Protein AF-A0A2S9FIB3-F1 (afdb_monomer_lite)

pLDDT: mean 86.77, std 13.86, range [41.16, 97.31]

Structure (mmCIF, N/CA/C/O backbone):
data_AF-A0A2S9FIB3-F1
#
_entry.id   AF-A0A2S9FIB3-F1
#
loop_
_atom_site.group_PDB
_atom_site.id
_atom_site.type_symbol
_atom_site.label_atom_id
_atom_site.label_alt_id
_atom_site.label_comp_id
_atom_site.label_asym_id
_atom_site.label_entity_id
_atom_site.label_seq_id
_atom_site.pdbx_PDB_ins_code
_atom_site.Cartn_x
_atom_site.Cartn_y
_atom_site.Cartn_z
_atom_site.occupancy
_atom_site.B_iso_or_equiv
_atom_site.auth_seq_id
_atom_site.auth_comp_id
_atom_site.auth_asym_id
_atom_site.auth_atom_id
_atom_site.pdbx_PDB_model_num
ATOM 1 N N . MET A 1 1 ? -32.460 7.952 49.394 1.00 59.28 1 MET A N 1
ATOM 2 C CA . MET A 1 1 ? -31.504 8.745 48.585 1.00 59.28 1 MET A CA 1
ATOM 3 C C . MET A 1 1 ? -31.643 10.209 48.947 1.00 59.28 1 MET A C 1
ATOM 5 O O . MET A 1 1 ? -32.762 10.705 48.990 1.00 59.28 1 MET A O 1
ATOM 9 N N . SER A 1 2 ? -30.542 10.892 49.259 1.00 87.44 2 SER A N 1
ATOM 10 C CA . SER A 1 2 ? -30.588 12.329 49.559 1.00 87.44 2 SER A CA 1
ATOM 11 C C . SER A 1 2 ? -30.754 13.143 48.270 1.00 87.44 2 SER A C 1
ATOM 13 O O . SER A 1 2 ? -30.283 12.728 47.212 1.00 87.44 2 SER A O 1
ATOM 15 N N . ARG A 1 3 ? -31.367 14.335 48.348 1.00 82.69 3 ARG A N 1
ATOM 16 C CA . ARG A 1 3 ? -31.489 15.266 47.201 1.00 82.69 3 ARG A CA 1
ATOM 17 C C . ARG A 1 3 ? -30.146 15.552 46.511 1.00 82.69 3 ARG A C 1
ATOM 19 O O . ARG A 1 3 ? -30.102 15.795 45.310 1.00 82.69 3 ARG A O 1
ATOM 26 N N . LYS A 1 4 ? -29.044 15.496 47.267 1.00 82.12 4 LYS A N 1
ATOM 27 C CA . LYS A 1 4 ? -27.681 15.647 46.741 1.00 82.12 4 LYS A CA 1
ATOM 28 C C . LYS A 1 4 ? -27.275 14.449 45.876 1.00 82.12 4 LYS A C 1
ATOM 30 O O . LYS A 1 4 ? -26.719 14.648 44.807 1.00 82.12 4 LYS A O 1
ATOM 35 N N . GLN A 1 5 ? -27.597 13.222 46.292 1.00 83.38 5 GLN A N 1
ATOM 36 C CA . GLN A 1 5 ? -27.313 12.011 45.510 1.00 83.38 5 GLN A CA 1
ATOM 37 C C . GLN A 1 5 ? -28.103 11.975 44.197 1.00 83.38 5 GLN A C 1
ATOM 39 O O . GLN A 1 5 ? -27.545 11.619 43.166 1.00 83.38 5 GLN A O 1
ATOM 44 N N . THR A 1 6 ? -29.373 12.394 44.203 1.00 86.69 6 THR A N 1
ATOM 45 C CA . THR A 1 6 ? -30.179 12.477 42.971 1.00 86.69 6 THR A CA 1
ATOM 46 C C . THR A 1 6 ? -29.651 13.529 41.997 1.00 86.69 6 THR A C 1
ATOM 48 O O . THR A 1 6 ? -29.636 13.283 40.797 1.00 86.69 6 THR A O 1
ATOM 51 N N . LEU A 1 7 ? -29.170 14.673 42.502 1.00 91.94 7 LEU A N 1
ATOM 52 C CA . LEU A 1 7 ? -28.534 15.709 41.679 1.00 91.94 7 LEU A CA 1
ATOM 53 C C . LEU A 1 7 ? -27.237 15.208 41.031 1.00 91.94 7 LEU A C 1
ATOM 55 O O . LEU A 1 7 ? -27.045 15.388 39.834 1.00 91.94 7 LEU A O 1
ATOM 59 N N . TRP A 1 8 ? -26.381 14.527 41.796 1.00 92.56 8 TRP A N 1
ATOM 60 C CA . TRP A 1 8 ? -25.141 13.955 41.267 1.00 92.56 8 TRP A CA 1
ATOM 61 C C . TRP A 1 8 ? -25.385 12.881 40.205 1.00 92.56 8 TRP A C 1
ATOM 63 O O . TRP A 1 8 ? -24.711 12.879 39.177 1.00 92.56 8 TRP A O 1
ATOM 73 N N . LEU A 1 9 ? -26.379 12.013 40.410 1.00 94.19 9 LEU A N 1
ATOM 74 C CA . LEU A 1 9 ? -26.758 11.001 39.420 1.00 94.19 9 LEU A CA 1
ATOM 75 C C . LEU A 1 9 ? -27.308 11.630 38.133 1.00 94.19 9 LEU A C 1
ATOM 77 O O . LEU A 1 9 ? -26.963 11.178 37.045 1.00 94.19 9 LEU A O 1
ATOM 81 N N . ALA A 1 10 ? -28.109 12.696 38.237 1.00 93.75 10 ALA A N 1
ATOM 82 C CA . ALA A 1 10 ? -28.630 13.409 37.071 1.00 93.75 10 ALA A CA 1
ATOM 83 C C . ALA A 1 10 ? -27.517 14.095 36.258 1.00 93.75 10 ALA A C 1
ATOM 85 O O . ALA A 1 10 ? -27.528 14.038 35.030 1.00 93.75 10 ALA A O 1
ATOM 86 N N . ILE A 1 11 ? -26.532 14.697 36.934 1.00 95.56 11 ILE A N 1
ATOM 87 C CA . ILE A 1 11 ? -25.367 15.312 36.281 1.00 95.56 11 ILE A CA 1
ATOM 88 C C . ILE A 1 11 ? -24.525 14.248 35.572 1.00 95.56 11 ILE A C 1
ATOM 90 O O . ILE A 1 11 ? -24.168 14.432 34.412 1.00 95.56 11 ILE A O 1
ATOM 94 N N . ALA A 1 12 ? -24.246 13.121 36.233 1.00 95.56 12 ALA A N 1
ATOM 95 C CA . ALA A 1 12 ? -23.482 12.027 35.638 1.00 95.56 12 ALA A CA 1
ATOM 96 C C . ALA A 1 12 ? -24.189 11.432 34.408 1.00 95.56 12 ALA A C 1
ATOM 98 O O . ALA A 1 12 ? -23.546 11.188 33.389 1.00 95.56 12 ALA A O 1
ATOM 99 N N . ALA A 1 13 ? -25.514 11.261 34.473 1.00 96.31 13 ALA A N 1
ATOM 100 C CA . ALA A 1 13 ? -26.312 10.787 33.346 1.00 96.31 13 ALA A CA 1
ATOM 101 C C . ALA A 1 13 ? -26.288 11.773 32.167 1.00 96.31 13 ALA A C 1
ATOM 103 O O . ALA A 1 13 ? -26.067 11.356 31.033 1.00 96.31 13 ALA A O 1
ATOM 104 N N . MET A 1 14 ? -26.444 13.079 32.422 1.00 96.62 14 MET A N 1
ATOM 105 C CA . MET A 1 14 ? -26.319 14.094 31.370 1.00 96.62 14 MET A CA 1
ATOM 106 C C . MET A 1 14 ? -24.925 14.097 30.743 1.00 96.62 14 MET A C 1
ATOM 108 O O . MET A 1 14 ? -24.811 14.142 29.522 1.00 96.62 14 MET A O 1
ATOM 112 N N . LEU A 1 15 ? -23.871 14.004 31.557 1.00 96.75 15 LEU A N 1
ATOM 113 C CA . LEU A 1 15 ? -22.501 13.966 31.055 1.00 96.75 15 LEU A CA 1
ATOM 114 C C . LEU A 1 15 ? -22.270 12.738 30.162 1.00 96.75 15 LEU A C 1
ATOM 116 O O . LEU A 1 15 ? -21.700 12.868 29.084 1.00 96.75 15 LEU A O 1
ATOM 120 N N . ALA A 1 16 ? -22.767 11.565 30.565 1.00 96.00 16 ALA A N 1
ATOM 121 C CA . ALA A 1 16 ? -22.664 10.339 29.775 1.00 96.00 16 ALA A CA 1
ATOM 122 C C . ALA A 1 16 ? -23.390 10.452 28.424 1.00 96.00 16 ALA A C 1
ATOM 124 O O . ALA A 1 16 ? -22.850 10.032 27.404 1.00 96.00 16 ALA A O 1
ATOM 125 N N . VAL A 1 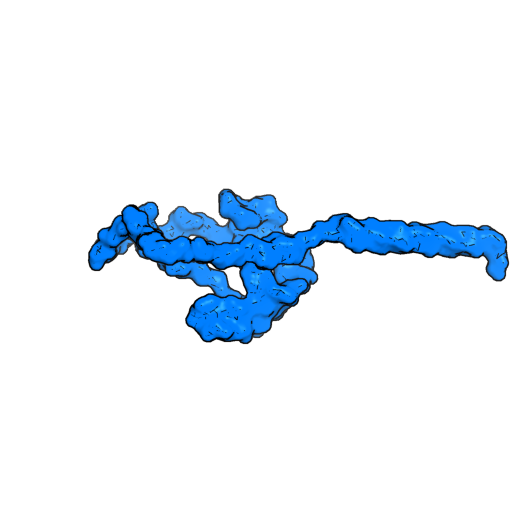17 ? -24.578 11.069 28.398 1.00 96.19 17 VAL A N 1
ATOM 126 C CA . VAL A 1 17 ? -25.325 11.321 27.154 1.00 96.19 17 VAL A CA 1
ATOM 127 C C . VAL A 1 17 ? -24.574 12.292 26.243 1.00 96.19 17 VAL A C 1
ATOM 129 O O . VAL A 1 17 ? -24.473 12.041 25.045 1.00 96.19 17 VAL A O 1
ATOM 132 N N . VAL A 1 18 ? -24.007 13.369 26.794 1.00 95.19 18 VAL 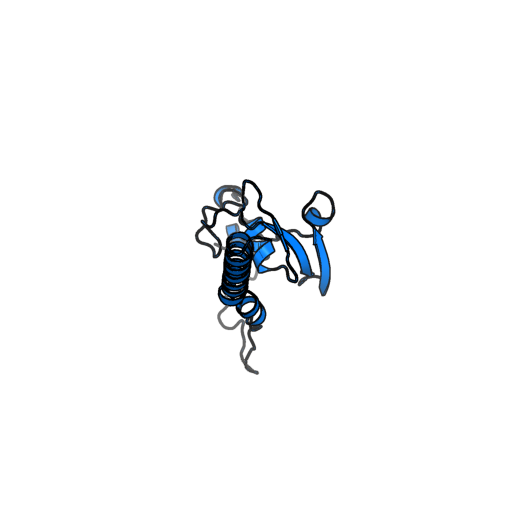A N 1
ATOM 133 C CA . VAL A 1 18 ? -23.218 14.339 26.018 1.00 95.19 18 VAL A CA 1
ATOM 134 C C . VAL A 1 18 ? -21.972 13.683 25.428 1.00 95.19 18 VAL A C 1
ATOM 136 O O . VAL A 1 18 ? -21.695 13.870 24.247 1.00 95.19 18 VAL A O 1
ATOM 139 N N . VAL A 1 19 ? -21.251 12.874 26.209 1.00 93.12 19 VAL A N 1
ATOM 140 C CA . VAL A 1 19 ? -20.072 12.140 25.725 1.00 93.12 19 VAL A CA 1
ATOM 141 C C . VAL A 1 19 ? -20.463 11.140 24.636 1.00 93.12 19 VAL A C 1
ATOM 143 O O . VAL A 1 19 ? -19.824 11.116 23.590 1.00 93.12 19 VAL A O 1
ATOM 146 N N . ALA A 1 20 ? -21.538 10.368 24.821 1.00 89.75 20 ALA A N 1
ATOM 147 C CA . ALA A 1 20 ? -22.025 9.434 23.804 1.00 89.75 20 ALA A CA 1
ATOM 148 C C . ALA A 1 20 ? -22.437 10.149 22.505 1.00 89.75 20 ALA A C 1
ATOM 150 O O . ALA A 1 20 ? -22.111 9.686 21.410 1.00 89.75 20 ALA A O 1
ATOM 151 N N . TYR A 1 21 ? -23.104 11.301 22.617 1.00 92.38 21 TYR A N 1
ATOM 152 C CA . TYR A 1 21 ? -23.454 12.129 21.466 1.00 92.38 21 TYR A CA 1
ATOM 153 C C . TYR A 1 21 ? -22.209 12.671 20.763 1.00 92.38 21 TYR A C 1
ATOM 155 O O . TYR A 1 21 ? -22.121 12.592 19.545 1.00 92.38 21 TYR A O 1
ATOM 163 N N . GLN A 1 22 ? -21.218 13.173 21.505 1.00 87.81 22 GLN A N 1
ATOM 164 C CA . GLN A 1 22 ? -19.983 13.649 20.886 1.00 87.81 22 GLN A CA 1
ATOM 165 C C . GLN A 1 22 ? -19.230 12.516 20.190 1.00 87.81 22 GLN A C 1
ATOM 167 O O . GLN A 1 22 ? -18.891 12.683 19.031 1.00 87.81 22 GLN A O 1
ATOM 172 N N . VAL A 1 23 ? -19.068 11.345 20.813 1.00 78.44 23 VAL A N 1
ATOM 173 C CA . VAL A 1 23 ? -18.399 10.185 20.191 1.00 78.44 23 VAL A CA 1
ATOM 174 C C . VAL A 1 23 ? -19.101 9.739 18.903 1.00 78.44 23 VAL A C 1
ATOM 176 O O . VAL A 1 23 ? -18.440 9.436 17.912 1.00 78.44 23 VAL A O 1
ATOM 179 N N . THR A 1 24 ? -20.436 9.722 18.885 1.00 76.62 24 THR A N 1
ATOM 180 C CA . THR A 1 24 ? -21.206 9.328 17.692 1.00 76.62 24 THR A CA 1
ATOM 181 C C . THR A 1 24 ? -21.236 10.408 16.610 1.00 76.62 24 THR A C 1
ATOM 183 O O . THR A 1 24 ? -21.204 10.073 15.431 1.00 76.62 24 THR A O 1
ATOM 186 N N . ALA A 1 25 ? -21.261 11.689 16.983 1.00 78.56 25 ALA A N 1
ATOM 187 C CA . ALA A 1 25 ? -21.328 12.803 16.038 1.00 78.56 25 ALA A CA 1
ATOM 188 C C . ALA A 1 25 ? -19.960 13.216 15.465 1.00 78.56 25 ALA A C 1
ATOM 190 O O . ALA A 1 25 ? -19.915 13.748 14.358 1.00 78.56 25 ALA A O 1
ATOM 191 N N . THR A 1 26 ? -18.857 13.004 16.196 1.00 68.25 26 THR A N 1
ATOM 192 C CA . THR A 1 26 ? -17.498 13.367 15.751 1.00 68.25 26 THR A CA 1
ATOM 193 C C . THR A 1 26 ? -16.691 12.201 15.201 1.00 68.25 26 THR A C 1
ATOM 195 O O . THR A 1 26 ? -15.602 12.442 14.685 1.00 68.25 26 THR A O 1
ATOM 198 N N . SER A 1 27 ? -17.204 10.966 15.258 1.00 51.72 27 SER A N 1
ATOM 199 C CA . SER A 1 27 ? -16.635 9.866 14.476 1.00 51.72 27 SER A CA 1
ATOM 200 C C . SER A 1 27 ? -16.732 10.252 12.997 1.00 51.72 27 SER A C 1
ATOM 202 O O . SER A 1 27 ? -17.847 10.327 12.471 1.00 51.72 27 SER A O 1
ATOM 204 N N . PRO A 1 28 ? -15.614 10.555 12.312 1.00 50.47 28 PRO A N 1
ATOM 205 C CA . PRO A 1 28 ? -15.672 10.874 10.899 1.00 50.47 28 PRO A CA 1
ATOM 206 C C . PRO A 1 28 ? -16.251 9.658 10.179 1.00 50.47 28 PRO A C 1
ATOM 208 O O . PRO A 1 28 ? -15.930 8.519 10.526 1.00 50.47 28 PRO A O 1
ATOM 211 N N . ARG A 1 29 ? -17.091 9.884 9.166 1.00 51.12 29 ARG A N 1
ATOM 212 C CA . ARG A 1 29 ? -17.511 8.851 8.213 1.00 51.12 29 ARG A CA 1
ATOM 213 C C . ARG A 1 29 ? -16.284 8.355 7.432 1.00 51.12 29 ARG A C 1
ATOM 215 O O . ARG A 1 29 ? -16.130 8.655 6.258 1.00 51.12 29 ARG A O 1
ATOM 222 N N . GLN A 1 30 ? -15.408 7.565 8.051 1.00 48.06 30 GLN A N 1
ATOM 223 C CA . GLN A 1 30 ? -14.363 6.822 7.332 1.00 48.06 30 GLN A CA 1
ATOM 224 C C . GLN A 1 30 ? -14.984 5.887 6.278 1.00 48.06 30 GLN A C 1
ATOM 226 O O . GLN A 1 30 ? -14.344 5.564 5.286 1.00 48.06 30 GLN A O 1
ATOM 231 N N . SER A 1 31 ? -16.259 5.519 6.453 1.00 48.19 31 SER A N 1
ATOM 232 C CA . SER A 1 31 ? -17.032 4.731 5.491 1.00 48.19 31 SER A CA 1
ATOM 233 C C . SER A 1 31 ? -17.326 5.446 4.166 1.00 48.19 31 SER A C 1
ATOM 235 O O . SER A 1 31 ? -17.602 4.751 3.194 1.00 48.19 31 SER A O 1
ATOM 237 N N . GLU A 1 32 ? -17.301 6.783 4.097 1.00 42.66 32 GLU A N 1
ATOM 238 C CA . GLU A 1 32 ? -17.550 7.493 2.828 1.00 42.66 32 GLU A CA 1
ATOM 239 C C . GLU A 1 32 ? -16.331 7.424 1.897 1.00 42.66 32 GLU A C 1
ATOM 241 O O . GLU A 1 32 ? -16.499 7.251 0.698 1.00 42.66 32 GLU A O 1
ATOM 246 N N . PHE A 1 33 ? -15.107 7.432 2.437 1.00 46.09 33 PHE A N 1
ATOM 247 C CA . PHE A 1 33 ? -13.885 7.374 1.623 1.00 46.09 33 PHE A CA 1
ATOM 248 C C . PHE A 1 33 ? -13.596 5.991 1.015 1.00 46.09 33 PHE A C 1
ATOM 250 O O . PHE A 1 33 ? -12.899 5.909 0.011 1.00 46.09 33 PHE A O 1
ATOM 257 N N . VAL A 1 34 ? -14.122 4.905 1.596 1.00 48.69 34 VAL A N 1
ATOM 258 C CA . VAL A 1 34 ? -13.927 3.535 1.073 1.00 48.69 34 VAL A CA 1
ATOM 259 C C . VAL A 1 34 ? -14.947 3.193 -0.021 1.00 48.69 34 VAL A C 1
ATOM 261 O O . VAL A 1 34 ? -14.659 2.384 -0.899 1.00 48.69 34 VAL A O 1
ATOM 264 N N . ALA A 1 35 ? -16.133 3.809 0.010 1.00 41.16 35 ALA A N 1
ATOM 265 C CA . ALA A 1 35 ? -17.184 3.568 -0.980 1.00 41.16 35 ALA A CA 1
ATOM 266 C C . ALA A 1 35 ? -16.955 4.312 -2.310 1.00 41.16 35 ALA A C 1
ATOM 268 O O . ALA A 1 35 ? -17.544 3.924 -3.313 1.00 41.16 35 ALA A O 1
ATOM 269 N N . ASP A 1 36 ? -16.092 5.333 -2.312 1.00 41.28 36 ASP A N 1
ATOM 270 C CA . ASP A 1 36 ? -15.820 6.218 -3.454 1.00 41.28 36 ASP A CA 1
ATOM 271 C C . ASP A 1 36 ? -14.492 5.892 -4.161 1.00 41.28 36 ASP A C 1
ATOM 273 O O . ASP A 1 36 ? -13.907 6.721 -4.856 1.00 41.28 36 ASP A O 1
ATOM 277 N N . ALA A 1 37 ? -13.988 4.663 -4.002 1.00 48.44 37 ALA A N 1
ATOM 278 C CA . ALA A 1 37 ? -13.035 4.113 -4.958 1.00 48.44 37 ALA A CA 1
ATOM 279 C C . ALA A 1 37 ? -13.796 3.807 -6.258 1.00 48.44 37 ALA A C 1
ATOM 281 O O . ALA A 1 37 ? -14.063 2.648 -6.582 1.00 48.44 37 ALA A O 1
ATOM 282 N N . ASP A 1 38 ? -14.198 4.867 -6.962 1.00 52.34 38 ASP A N 1
ATOM 283 C CA . ASP A 1 38 ? -14.718 4.816 -8.318 1.00 52.34 38 ASP A CA 1
ATOM 284 C C . ASP A 1 38 ? -13.765 3.948 -9.135 1.00 52.34 38 ASP A C 1
ATOM 286 O O . ASP A 1 38 ? -12.613 4.312 -9.387 1.00 52.34 38 ASP A O 1
ATOM 290 N N . ILE A 1 39 ? -14.231 2.762 -9.527 1.00 55.75 39 ILE A N 1
ATOM 291 C CA . ILE A 1 39 ? -13.523 1.971 -10.524 1.00 55.75 39 ILE A CA 1
ATOM 292 C C . ILE A 1 39 ? -13.464 2.880 -11.752 1.00 55.75 39 ILE A C 1
ATOM 294 O O . ILE A 1 39 ? -14.532 3.249 -12.257 1.00 55.75 39 ILE A O 1
ATOM 298 N N . PRO A 1 40 ? -12.268 3.275 -12.224 1.00 67.38 40 PRO A N 1
ATOM 299 C CA . PRO A 1 40 ? -12.162 4.224 -13.315 1.00 67.38 40 PRO A CA 1
ATOM 300 C C . PRO A 1 40 ? -12.952 3.687 -14.508 1.00 67.38 40 PRO A C 1
ATOM 302 O O . PRO A 1 40 ? -12.645 2.629 -15.060 1.00 67.38 40 PRO A O 1
ATOM 305 N N . THR A 1 41 ? -14.022 4.393 -14.869 1.00 76.00 41 THR A N 1
ATOM 306 C CA . THR A 1 41 ? -14.877 4.022 -15.993 1.00 76.00 41 THR A CA 1
ATOM 307 C C . THR A 1 41 ? -14.299 4.631 -17.259 1.00 76.00 41 THR A C 1
ATOM 309 O O . THR A 1 41 ? -14.060 5.833 -17.355 1.00 76.00 41 THR A O 1
ATOM 312 N N . ILE A 1 42 ? -14.038 3.776 -18.243 1.00 83.56 42 ILE A N 1
ATOM 313 C CA . ILE A 1 42 ? -13.432 4.173 -19.512 1.00 83.56 42 ILE A CA 1
ATOM 314 C C . ILE A 1 42 ? -14.552 4.559 -20.481 1.00 83.56 42 ILE A C 1
ATOM 316 O O . ILE A 1 42 ? -15.504 3.799 -20.675 1.00 83.56 42 ILE A O 1
ATOM 320 N N . VAL A 1 43 ? -14.434 5.728 -21.115 1.00 88.12 43 VAL A N 1
ATOM 321 C CA . VAL A 1 43 ? -15.346 6.131 -22.195 1.00 88.12 43 VAL A CA 1
ATOM 322 C C . VAL A 1 43 ? -15.189 5.155 -23.371 1.00 88.12 43 VAL A C 1
ATOM 324 O O . VAL A 1 43 ? -14.059 4.904 -23.798 1.00 88.12 43 VAL A O 1
ATOM 327 N N . PRO A 1 44 ? -16.285 4.610 -23.933 1.00 87.69 44 PRO A N 1
ATOM 328 C CA . PRO A 1 44 ? -16.200 3.711 -25.079 1.00 87.69 44 PRO A CA 1
ATOM 329 C C . PRO A 1 44 ? -15.380 4.309 -26.232 1.00 87.69 44 PRO A C 1
ATOM 331 O O . PRO A 1 44 ? -15.585 5.459 -26.615 1.00 87.69 44 PRO A O 1
ATOM 334 N N . GLY A 1 45 ? -14.470 3.514 -26.800 1.00 87.94 45 GLY A N 1
ATOM 335 C CA . GLY A 1 45 ? -13.606 3.932 -27.911 1.00 87.94 45 GLY A CA 1
ATOM 336 C C . GLY A 1 45 ? -12.306 4.634 -27.501 1.00 87.94 45 GLY A C 1
ATOM 337 O O . GLY A 1 45 ? -11.525 4.988 -28.380 1.00 87.94 45 GLY A O 1
ATOM 338 N N . VAL A 1 46 ? -12.047 4.810 -26.202 1.00 91.25 46 VAL A N 1
ATOM 339 C CA . VAL A 1 46 ? -10.746 5.271 -25.699 1.00 91.25 46 VAL A CA 1
ATOM 340 C C . VAL A 1 46 ? -9.779 4.095 -25.607 1.00 91.25 46 VAL A C 1
ATOM 342 O O . VAL A 1 46 ? -10.056 3.103 -24.933 1.00 91.25 46 VAL A O 1
ATOM 345 N N . ASP A 1 47 ? -8.624 4.232 -26.255 1.00 89.81 47 ASP A N 1
ATOM 346 C CA . ASP A 1 47 ? -7.476 3.370 -25.996 1.00 89.81 47 ASP A CA 1
ATOM 347 C C . ASP A 1 47 ? -6.756 3.863 -24.734 1.00 89.81 47 ASP A C 1
ATOM 349 O O . ASP A 1 47 ? -6.058 4.876 -24.751 1.00 89.81 47 ASP A O 1
ATOM 353 N N . VAL A 1 48 ? -6.954 3.157 -23.621 1.00 89.44 48 VAL A N 1
ATOM 354 C CA . VAL A 1 48 ? -6.321 3.485 -22.331 1.00 89.44 48 VAL A CA 1
ATOM 355 C C . VAL A 1 48 ? -4.828 3.201 -22.288 1.00 89.44 48 VAL A C 1
ATOM 357 O O . VAL A 1 48 ? -4.155 3.640 -21.359 1.00 89.44 48 VAL A O 1
ATOM 360 N N . LEU A 1 49 ? -4.311 2.470 -23.274 1.00 89.38 49 LEU A N 1
ATOM 361 C CA . LEU A 1 49 ? -2.889 2.191 -23.402 1.00 89.38 49 LEU A CA 1
ATOM 362 C C . LEU A 1 49 ? -2.215 3.140 -24.399 1.00 89.38 49 LEU A C 1
ATOM 364 O O . LEU A 1 49 ? -0.996 3.084 -24.561 1.00 89.38 49 LEU A O 1
ATOM 368 N N . ALA A 1 50 ? -2.974 4.039 -25.036 1.00 92.19 50 ALA A N 1
ATOM 369 C CA . ALA A 1 50 ? -2.431 4.991 -25.991 1.00 92.19 50 ALA A CA 1
ATOM 370 C C . ALA A 1 50 ? -1.304 5.820 -25.356 1.00 92.19 50 ALA A C 1
ATOM 372 O O . ALA A 1 50 ? -1.493 6.512 -24.356 1.00 92.19 50 ALA A O 1
ATOM 373 N N . GLY A 1 51 ? -0.117 5.764 -25.964 1.00 88.50 51 GLY A N 1
ATOM 374 C CA . GLY A 1 51 ? 1.070 6.482 -25.492 1.00 88.50 51 GLY A CA 1
ATOM 375 C C . GLY A 1 51 ? 1.874 5.763 -24.405 1.00 88.50 51 GLY A C 1
ATOM 376 O O . GLY A 1 51 ? 2.938 6.260 -24.035 1.00 88.50 51 GLY A O 1
ATOM 377 N N . ILE A 1 52 ? 1.433 4.594 -23.930 1.00 90.19 52 ILE A N 1
ATOM 378 C CA . ILE A 1 52 ? 2.261 3.732 -23.083 1.00 90.19 52 ILE A CA 1
ATOM 379 C C . ILE A 1 52 ? 3.337 3.092 -23.961 1.00 90.19 52 ILE A C 1
ATOM 381 O O . ILE A 1 52 ? 3.047 2.453 -24.971 1.00 90.19 52 ILE A O 1
ATOM 385 N N . ALA A 1 53 ? 4.599 3.280 -23.580 1.00 88.50 53 ALA A N 1
ATOM 386 C CA . ALA A 1 53 ? 5.715 2.675 -24.286 1.00 88.50 53 ALA A CA 1
ATOM 387 C C . ALA A 1 53 ? 5.706 1.153 -24.090 1.00 88.50 53 ALA A C 1
ATOM 389 O O . ALA A 1 53 ? 5.804 0.656 -22.967 1.00 88.50 53 ALA A O 1
ATOM 390 N N . GLU A 1 54 ? 5.636 0.413 -25.193 1.00 89.62 54 GLU A N 1
ATOM 391 C CA . GLU A 1 54 ? 5.801 -1.036 -25.178 1.00 89.62 54 GLU A CA 1
ATOM 392 C C . GLU A 1 54 ? 7.285 -1.396 -25.236 1.00 89.62 54 GLU A C 1
ATOM 394 O O . GLU A 1 54 ? 8.008 -1.019 -26.162 1.00 89.62 54 GLU A O 1
ATOM 399 N N . ILE A 1 55 ? 7.742 -2.159 -24.245 1.00 88.50 55 ILE A N 1
ATOM 400 C CA . ILE A 1 55 ? 9.096 -2.708 -24.215 1.00 88.50 55 ILE A CA 1
ATOM 401 C C . ILE A 1 55 ? 9.000 -4.173 -24.655 1.00 88.50 55 ILE A C 1
ATOM 403 O O . ILE A 1 55 ? 8.595 -5.020 -23.856 1.00 88.50 55 ILE A O 1
ATOM 407 N N . PRO A 1 56 ? 9.357 -4.505 -25.912 1.00 87.12 56 PRO A N 1
ATOM 408 C CA . PRO A 1 56 ? 9.100 -5.833 -26.473 1.00 87.12 56 PRO A CA 1
ATOM 409 C C . PRO A 1 56 ? 9.926 -6.927 -25.791 1.00 87.12 56 PRO A C 1
ATOM 411 O O . PRO A 1 56 ? 9.526 -8.089 -25.761 1.00 87.12 56 PRO A O 1
ATOM 414 N N . VAL A 1 57 ? 11.092 -6.564 -25.245 1.00 90.62 57 VAL A N 1
ATOM 415 C CA . VAL A 1 57 ? 11.981 -7.475 -24.526 1.00 90.62 57 VAL A CA 1
ATOM 416 C C . VAL A 1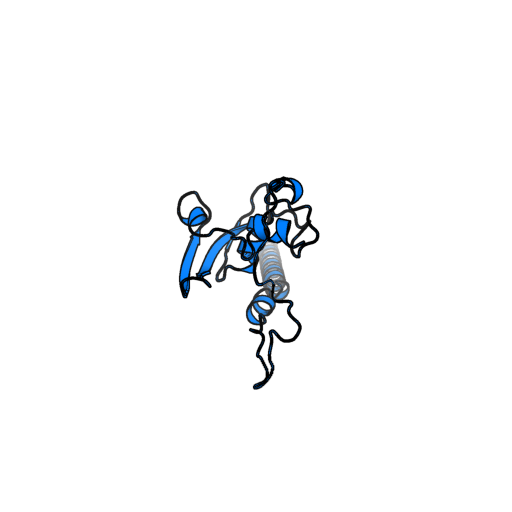 57 ? 12.604 -6.749 -23.341 1.00 90.62 57 VAL A C 1
ATOM 418 O O . VAL A 1 57 ? 13.258 -5.721 -23.501 1.00 90.62 57 VAL A O 1
ATOM 421 N N . ARG A 1 58 ? 12.459 -7.334 -22.150 1.00 90.00 58 ARG A N 1
ATOM 422 C CA . ARG A 1 58 ? 13.202 -6.923 -20.955 1.00 90.00 58 ARG A CA 1
ATOM 423 C C . ARG A 1 58 ? 14.680 -7.288 -21.103 1.00 90.00 58 ARG A C 1
ATOM 425 O O . ARG A 1 58 ? 15.013 -8.470 -21.210 1.00 90.00 58 ARG A O 1
ATOM 432 N N . VAL A 1 59 ? 15.560 -6.298 -21.000 1.00 91.12 59 VAL A N 1
ATOM 433 C CA . VAL A 1 59 ? 17.004 -6.510 -20.829 1.00 91.12 59 VAL A CA 1
ATOM 434 C C . VAL A 1 59 ? 17.289 -6.621 -19.332 1.00 91.12 59 VAL A C 1
ATOM 436 O O . VAL A 1 59 ? 16.941 -5.721 -18.581 1.00 91.12 59 VAL A O 1
ATOM 439 N N . ARG A 1 60 ? 17.866 -7.742 -18.884 1.00 91.19 60 ARG A N 1
ATOM 440 C CA . ARG A 1 60 ? 18.148 -7.973 -17.457 1.00 91.19 60 ARG A CA 1
ATOM 441 C C . ARG A 1 60 ? 19.517 -7.424 -17.071 1.00 91.19 60 ARG A C 1
ATOM 443 O O . ARG A 1 60 ? 20.510 -7.806 -17.695 1.00 91.19 60 ARG A O 1
ATOM 450 N N . GLY A 1 61 ? 19.573 -6.618 -16.014 1.00 87.88 61 GLY A N 1
ATOM 451 C CA . GLY A 1 61 ? 20.809 -6.311 -15.300 1.00 87.88 61 GLY A CA 1
ATOM 452 C C . GLY A 1 61 ? 21.231 -7.454 -14.367 1.00 87.88 61 GLY A C 1
ATOM 453 O O . GLY A 1 61 ? 20.423 -8.296 -13.972 1.00 87.88 61 GLY A O 1
ATOM 454 N N . ASN A 1 62 ? 22.514 -7.488 -13.995 1.00 91.50 62 ASN A N 1
ATOM 455 C CA . ASN A 1 62 ? 23.047 -8.385 -12.953 1.00 91.50 62 ASN A CA 1
ATOM 456 C C . ASN A 1 62 ? 23.399 -7.623 -11.662 1.00 91.50 62 ASN A C 1
ATOM 458 O O . ASN A 1 62 ? 24.108 -8.141 -10.803 1.00 91.50 62 ASN A O 1
ATOM 462 N N . ASP A 1 63 ? 22.929 -6.385 -11.536 1.00 95.19 63 ASP A N 1
ATOM 463 C CA . ASP A 1 63 ? 23.264 -5.436 -10.476 1.00 95.19 63 ASP A CA 1
ATOM 464 C C . ASP A 1 63 ? 22.068 -5.103 -9.570 1.00 95.19 63 ASP A C 1
ATOM 466 O O . ASP A 1 63 ? 22.138 -4.155 -8.797 1.00 95.19 63 ASP A O 1
ATOM 470 N N . TYR A 1 64 ? 20.985 -5.890 -9.626 1.00 95.69 64 TYR A N 1
ATOM 471 C CA . TYR A 1 64 ? 19.801 -5.696 -8.786 1.00 95.69 64 TYR A CA 1
ATOM 472 C C . TYR A 1 64 ? 20.149 -5.666 -7.291 1.00 95.69 64 TYR A C 1
ATOM 474 O O . TYR A 1 64 ? 20.688 -6.627 -6.729 1.00 95.69 64 TYR A O 1
ATOM 482 N N . ARG A 1 65 ? 19.758 -4.573 -6.628 1.00 95.25 65 ARG A N 1
ATOM 483 C CA . ARG A 1 65 ? 19.925 -4.353 -5.188 1.00 95.25 65 ARG A CA 1
ATOM 484 C C . ARG A 1 65 ? 18.575 -4.158 -4.517 1.00 95.25 65 ARG A C 1
ATOM 486 O O . ARG A 1 65 ? 17.987 -3.085 -4.579 1.00 95.25 65 ARG A O 1
ATOM 493 N N . ARG A 1 66 ? 18.078 -5.197 -3.836 1.00 93.25 66 ARG A N 1
ATOM 494 C CA . ARG A 1 66 ? 16.809 -5.125 -3.085 1.00 93.25 66 ARG A CA 1
ATOM 495 C C . ARG A 1 66 ? 16.835 -4.027 -2.023 1.00 93.25 66 ARG A C 1
ATOM 497 O O . ARG A 1 66 ? 15.843 -3.340 -1.836 1.00 93.25 66 ARG A O 1
ATOM 504 N N . ASP A 1 67 ? 17.960 -3.896 -1.337 1.00 94.00 67 ASP A N 1
ATOM 505 C CA . ASP A 1 67 ? 18.189 -2.934 -0.263 1.00 94.00 67 ASP A CA 1
ATOM 506 C C . ASP A 1 67 ? 18.189 -1.474 -0.741 1.00 94.00 67 ASP A C 1
ATOM 508 O O . ASP A 1 67 ? 17.953 -0.574 0.059 1.00 94.00 67 ASP A O 1
ATOM 512 N N . ALA A 1 68 ? 18.372 -1.224 -2.042 1.00 94.50 68 ALA A N 1
ATOM 513 C CA . ALA A 1 68 ? 18.275 0.119 -2.611 1.00 94.50 68 ALA A CA 1
ATOM 514 C C . ALA A 1 68 ? 16.837 0.680 -2.623 1.00 94.50 68 ALA A C 1
ATOM 516 O O . ALA A 1 68 ? 16.671 1.889 -2.748 1.00 94.50 68 ALA A O 1
ATOM 517 N N . PHE A 1 69 ? 15.811 -0.165 -2.453 1.00 92.38 69 PHE A N 1
ATOM 518 C CA . PHE A 1 69 ? 14.413 0.268 -2.293 1.00 92.38 69 PHE A CA 1
ATOM 519 C C . PHE A 1 69 ? 14.078 0.743 -0.868 1.00 92.38 69 PHE A C 1
ATOM 521 O O . PHE A 1 69 ? 12.952 1.165 -0.618 1.00 92.38 69 PHE A O 1
ATOM 528 N N . GLY A 1 70 ? 15.038 0.690 0.060 1.00 92.88 70 GLY A N 1
ATOM 529 C CA . GLY A 1 70 ? 14.856 1.111 1.446 1.00 92.88 70 GLY A CA 1
ATOM 530 C C . GLY A 1 70 ? 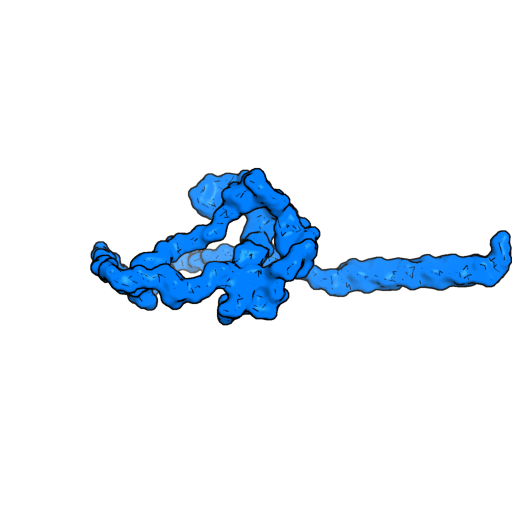14.495 -0.029 2.397 1.00 92.88 70 GLY A C 1
ATOM 531 O O . GLY A 1 70 ? 14.515 -1.214 2.050 1.00 92.88 70 GLY A O 1
ATOM 532 N N . GLU A 1 71 ? 14.211 0.342 3.645 1.00 94.50 71 GLU A N 1
ATOM 533 C CA . GLU A 1 71 ? 13.855 -0.605 4.697 1.00 94.50 71 GLU A CA 1
ATOM 534 C C . GLU A 1 71 ? 12.442 -1.161 4.479 1.00 94.50 71 GLU A C 1
ATOM 536 O O . GLU A 1 71 ? 11.481 -0.429 4.238 1.00 94.50 71 GLU A O 1
ATOM 541 N N . SER A 1 72 ? 12.301 -2.484 4.580 1.00 91.25 72 SER A N 1
ATOM 542 C CA . SER A 1 72 ? 11.005 -3.142 4.422 1.00 91.25 72 SER A CA 1
ATOM 543 C C . SER A 1 72 ? 10.018 -2.681 5.491 1.00 91.25 72 SER A C 1
ATOM 545 O O . SER A 1 72 ? 10.328 -2.772 6.679 1.00 91.25 72 SER A O 1
ATOM 547 N N . TRP A 1 73 ? 8.810 -2.307 5.064 1.00 92.81 73 TRP A N 1
ATOM 548 C CA . TRP A 1 73 ? 7.716 -1.866 5.936 1.00 92.81 73 TRP A CA 1
ATOM 549 C C . TRP A 1 73 ? 7.989 -0.563 6.695 1.00 92.81 73 TRP A C 1
ATOM 551 O O . TRP A 1 73 ? 7.328 -0.299 7.693 1.00 92.81 73 TRP A O 1
ATOM 561 N N . THR A 1 74 ? 8.948 0.254 6.263 1.00 94.94 74 THR A N 1
ATOM 562 C CA . THR A 1 74 ? 9.191 1.532 6.932 1.00 94.94 74 THR A CA 1
ATOM 563 C C . THR A 1 74 ? 7.966 2.455 6.872 1.00 94.94 74 THR A C 1
ATOM 565 O O . THR A 1 74 ? 7.296 2.559 5.845 1.00 94.94 74 THR A O 1
ATOM 568 N N . ASP A 1 75 ? 7.691 3.131 7.985 1.00 95.69 75 ASP A N 1
ATOM 569 C CA . ASP A 1 75 ? 6.761 4.268 8.043 1.00 95.69 75 ASP A CA 1
ATOM 570 C C . ASP A 1 75 ? 7.424 5.554 7.504 1.00 95.69 75 ASP A C 1
ATOM 572 O O . ASP A 1 75 ? 6.765 6.535 7.181 1.00 95.69 75 ASP A O 1
ATOM 576 N N . ASP A 1 76 ? 8.754 5.557 7.369 1.00 95.38 76 ASP A N 1
ATOM 577 C CA . ASP A 1 76 ? 9.530 6.665 6.807 1.00 95.38 76 ASP A CA 1
ATOM 578 C C . ASP A 1 76 ? 9.452 6.645 5.270 1.00 95.38 76 ASP A C 1
ATOM 580 O O . ASP A 1 76 ? 10.384 6.235 4.576 1.00 95.38 76 ASP A O 1
ATOM 584 N N . THR A 1 77 ? 8.284 7.003 4.731 1.00 92.31 77 THR A N 1
ATOM 585 C CA . THR A 1 77 ? 7.990 7.007 3.293 1.00 92.31 77 THR A CA 1
ATOM 586 C C . THR A 1 77 ? 7.075 8.165 2.908 1.00 92.31 77 THR A C 1
ATOM 588 O O . THR A 1 77 ? 6.233 8.611 3.680 1.00 92.31 77 THR A O 1
ATOM 591 N N . THR A 1 78 ? 7.199 8.637 1.669 1.00 92.25 78 THR A N 1
ATOM 592 C CA . THR A 1 78 ? 6.353 9.704 1.111 1.00 92.25 78 THR A CA 1
ATOM 593 C C . THR A 1 78 ? 5.032 9.194 0.529 1.00 92.25 78 THR A C 1
ATOM 595 O O . THR A 1 78 ? 4.225 9.991 0.045 1.00 92.25 78 THR A O 1
ATOM 598 N N . ALA A 1 79 ? 4.802 7.878 0.540 1.00 89.62 79 ALA A N 1
ATOM 599 C CA . ALA A 1 79 ? 3.546 7.285 0.097 1.00 89.62 79 ALA A CA 1
ATOM 600 C C . ALA A 1 79 ? 2.372 7.694 1.014 1.00 89.62 79 ALA A C 1
ATOM 602 O O . ALA A 1 79 ? 2.583 7.994 2.192 1.00 89.62 79 ALA A O 1
ATOM 603 N N . PRO A 1 80 ? 1.118 7.676 0.520 1.00 91.56 80 PRO A N 1
ATOM 604 C CA . PRO A 1 80 ? -0.050 7.853 1.377 1.00 91.56 80 PRO A CA 1
ATOM 605 C C . PRO A 1 80 ? -0.030 6.862 2.548 1.00 91.56 80 PRO A C 1
ATOM 607 O O . PRO A 1 80 ? 0.117 5.662 2.329 1.00 91.56 80 PRO A O 1
ATOM 610 N N . GLY A 1 81 ? -0.187 7.371 3.770 1.00 90.50 81 GLY A N 1
ATOM 611 C CA . GLY A 1 81 ? -0.070 6.578 4.997 1.00 90.50 81 GLY A CA 1
ATOM 612 C C . GLY A 1 81 ? 1.289 6.689 5.689 1.00 90.50 81 GLY A C 1
ATOM 613 O O . GLY A 1 81 ? 1.349 6.418 6.874 1.00 90.50 81 GLY A O 1
ATOM 614 N N . GLY A 1 82 ? 2.336 7.185 5.026 1.00 93.88 82 GLY A N 1
ATOM 615 C CA . GLY A 1 82 ? 3.635 7.371 5.672 1.00 93.88 82 GLY A CA 1
ATOM 616 C C . GLY A 1 82 ? 3.633 8.409 6.801 1.00 93.88 82 GLY A C 1
ATOM 617 O O . GLY A 1 82 ? 2.850 9.366 6.811 1.00 93.88 82 GLY A O 1
ATOM 618 N N . HIS A 1 83 ? 4.560 8.227 7.736 1.00 95.69 83 HIS A N 1
ATOM 619 C CA . HIS A 1 83 ? 4.767 9.000 8.958 1.00 95.69 83 HIS A CA 1
ATOM 620 C C . HIS A 1 83 ? 3.542 9.063 9.887 1.00 95.69 83 HIS A C 1
ATOM 622 O O . HIS A 1 83 ? 3.346 10.058 10.596 1.00 95.69 83 HIS A O 1
ATOM 628 N N . ASN A 1 84 ? 2.699 8.028 9.889 1.00 94.31 84 ASN A N 1
ATOM 629 C CA . ASN A 1 84 ? 1.482 7.979 10.708 1.00 94.31 84 ASN A CA 1
ATOM 630 C C . ASN A 1 84 ? 1.644 7.134 11.991 1.00 94.31 84 ASN A C 1
ATOM 632 O O . ASN A 1 84 ? 0.719 7.056 12.809 1.00 94.31 84 ASN A O 1
ATOM 636 N N . GLY A 1 85 ? 2.816 6.526 12.191 1.00 95.12 85 GLY A N 1
ATOM 637 C CA . GLY A 1 85 ? 3.119 5.640 13.309 1.00 95.12 85 GLY A CA 1
ATOM 638 C C . GLY A 1 85 ? 2.729 4.177 13.086 1.00 95.12 85 GLY A C 1
ATOM 639 O O . GLY A 1 85 ? 2.775 3.413 14.053 1.00 95.12 85 GLY A O 1
ATOM 640 N N . CYS A 1 86 ? 2.345 3.791 11.868 1.00 96.25 86 CYS A N 1
ATOM 641 C CA . CYS A 1 86 ? 2.075 2.429 11.422 1.00 96.25 86 CYS A CA 1
ATOM 642 C C . CYS A 1 86 ? 3.059 2.024 10.318 1.00 96.25 86 CYS A C 1
ATOM 644 O O . CYS A 1 86 ? 3.491 2.830 9.512 1.00 96.25 86 CYS A O 1
ATOM 646 N N . ASP A 1 87 ? 3.449 0.749 10.295 1.00 94.44 87 ASP A N 1
ATOM 647 C CA . ASP A 1 87 ? 4.253 0.230 9.187 1.00 94.44 87 ASP A CA 1
ATOM 648 C C . ASP A 1 87 ? 3.425 0.133 7.888 1.00 94.44 87 ASP A C 1
ATOM 650 O O . ASP A 1 87 ? 2.199 -0.031 7.928 1.00 94.44 87 ASP A O 1
ATOM 654 N N . THR A 1 88 ? 4.101 0.120 6.730 1.00 94.31 88 THR A N 1
ATOM 655 C CA . THR A 1 88 ? 3.417 0.058 5.422 1.00 94.31 88 THR A CA 1
ATOM 656 C C . THR A 1 88 ? 2.470 -1.145 5.318 1.00 94.31 88 THR A C 1
ATOM 658 O O . THR A 1 88 ? 1.480 -1.111 4.593 1.00 94.31 88 THR A O 1
ATOM 661 N N . ARG A 1 89 ? 2.740 -2.249 6.034 1.00 93.44 89 ARG A N 1
ATOM 662 C CA . ARG A 1 89 ? 1.857 -3.424 6.011 1.00 93.44 89 ARG A CA 1
ATOM 663 C C . ARG A 1 89 ? 0.515 -3.086 6.645 1.00 93.44 89 ARG A C 1
ATOM 665 O O . ARG A 1 89 ? -0.517 -3.476 6.107 1.00 93.44 89 ARG A O 1
ATOM 672 N N . ASN A 1 90 ? 0.521 -2.429 7.798 1.00 94.19 90 ASN A N 1
ATOM 673 C CA . ASN A 1 90 ? -0.701 -2.029 8.479 1.00 94.19 90 ASN A CA 1
ATOM 674 C C . ASN A 1 90 ? -1.474 -0.986 7.669 1.00 94.19 90 ASN A C 1
ATOM 676 O O . ASN A 1 90 ? -2.696 -1.100 7.617 1.00 94.19 90 ASN A O 1
ATOM 680 N N . ASP A 1 91 ? -0.788 -0.072 6.980 1.00 95.31 91 ASP A N 1
ATOM 681 C CA . ASP A 1 91 ? -1.444 0.901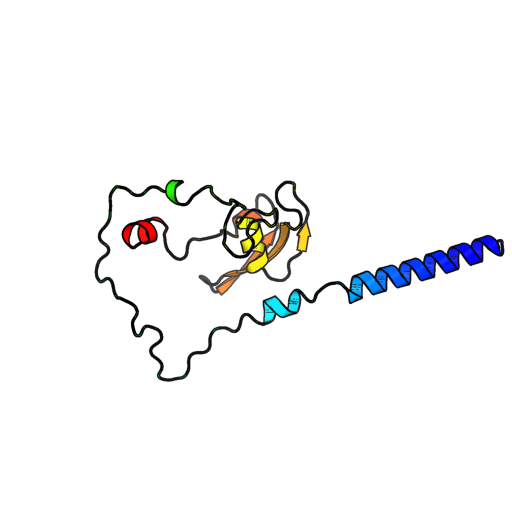 6.098 1.00 95.31 91 ASP A CA 1
ATOM 682 C C . ASP A 1 91 ? -2.159 0.224 4.929 1.00 95.31 91 ASP A C 1
ATOM 684 O O . ASP A 1 91 ? -3.314 0.533 4.645 1.00 95.31 91 ASP A O 1
ATOM 688 N N . ILE A 1 92 ? -1.518 -0.750 4.271 1.00 94.50 92 ILE A N 1
ATOM 689 C CA . ILE A 1 92 ? -2.154 -1.478 3.164 1.00 94.50 92 ILE A CA 1
ATOM 690 C C . ILE A 1 92 ? -3.297 -2.366 3.663 1.00 94.50 92 ILE A C 1
ATOM 692 O O . ILE A 1 92 ? -4.345 -2.429 3.023 1.00 94.50 92 ILE A O 1
ATOM 696 N N . LEU A 1 93 ? -3.145 -3.018 4.821 1.00 94.88 93 LEU A N 1
ATOM 697 C CA . LEU A 1 93 ? -4.248 -3.768 5.431 1.00 94.88 93 LEU A CA 1
ATOM 698 C C . LEU A 1 93 ? -5.433 -2.854 5.757 1.00 94.88 93 LEU A C 1
ATOM 700 O O . LEU A 1 93 ? -6.575 -3.263 5.564 1.00 94.88 93 LEU A O 1
ATOM 704 N N . ASP A 1 94 ? -5.185 -1.640 6.247 1.00 95.56 94 ASP A N 1
ATOM 705 C CA . ASP A 1 94 ? -6.258 -0.683 6.491 1.00 95.56 94 ASP A CA 1
ATOM 706 C C . ASP A 1 94 ? -6.867 -0.177 5.179 1.00 95.56 94 ASP A C 1
ATOM 708 O O . ASP A 1 94 ? -8.084 -0.113 5.063 1.00 95.56 94 ASP A O 1
ATOM 712 N N . ARG A 1 95 ? -6.071 0.108 4.151 1.00 94.81 95 ARG A N 1
ATOM 713 C CA . ARG A 1 95 ? -6.591 0.556 2.853 1.00 94.81 95 ARG A CA 1
ATOM 714 C C . ARG A 1 95 ? -7.485 -0.496 2.181 1.00 94.81 95 ARG A C 1
ATOM 716 O O . ARG A 1 95 ? -8.555 -0.146 1.690 1.00 94.81 95 ARG A O 1
ATOM 723 N N . ASP A 1 96 ? -7.050 -1.758 2.164 1.00 94.31 96 ASP A N 1
ATOM 724 C CA . ASP A 1 96 ? -7.616 -2.785 1.273 1.00 94.31 96 ASP A CA 1
ATOM 725 C C . ASP A 1 96 ? -8.648 -3.705 1.928 1.00 94.31 96 ASP A C 1
ATOM 727 O O . ASP A 1 96 ? -9.477 -4.299 1.233 1.00 94.31 96 ASP A O 1
ATOM 731 N N . LEU A 1 97 ? -8.608 -3.872 3.253 1.00 95.69 97 LEU A N 1
ATOM 732 C CA . LEU A 1 97 ? -9.593 -4.704 3.935 1.00 95.69 97 LEU A CA 1
ATOM 733 C C . LEU A 1 97 ? -10.900 -3.939 4.157 1.00 95.69 97 LEU A C 1
ATOM 735 O O . LEU A 1 97 ? -10.921 -2.756 4.498 1.00 95.69 97 LEU A O 1
ATOM 739 N N . ILE A 1 98 ? -12.009 -4.664 4.050 1.00 96.25 98 ILE A N 1
ATOM 740 C CA . ILE A 1 98 ? -13.342 -4.194 4.441 1.00 96.25 98 ILE A CA 1
ATOM 741 C C . ILE A 1 98 ? -13.777 -4.852 5.755 1.00 96.25 98 ILE A C 1
ATOM 743 O O . ILE A 1 98 ? -13.136 -5.795 6.223 1.00 96.25 98 ILE A O 1
ATOM 747 N N . ASP A 1 99 ? -14.854 -4.346 6.362 1.00 96.69 99 ASP A N 1
ATOM 748 C CA . ASP A 1 99 ? -15.425 -4.875 7.613 1.00 96.69 99 ASP A CA 1
ATOM 749 C C . ASP A 1 99 ? -14.372 -5.036 8.728 1.00 96.69 99 ASP A C 1
ATOM 751 O O . ASP A 1 99 ? -14.258 -6.069 9.397 1.00 96.69 99 ASP A O 1
ATOM 755 N N . LYS A 1 100 ? -13.537 -4.001 8.873 1.00 96.31 100 LYS A N 1
ATOM 756 C CA . LYS A 1 100 ? -12.355 -4.017 9.733 1.00 96.31 100 LYS A CA 1
ATOM 757 C C . LYS A 1 100 ? -12.696 -3.788 11.201 1.00 96.31 100 LYS A C 1
ATOM 759 O O . LYS A 1 100 ? -13.589 -3.016 11.543 1.00 96.31 100 LYS A O 1
ATOM 764 N N . THR A 1 101 ? -11.891 -4.379 12.074 1.00 97.31 101 THR A N 1
ATOM 765 C CA . THR A 1 101 ? -11.762 -3.955 13.475 1.00 97.31 101 THR A CA 1
ATOM 766 C C . THR A 1 101 ? -10.313 -3.592 13.769 1.00 97.31 101 THR A C 1
ATOM 768 O O . THR A 1 101 ? -9.415 -3.984 13.023 1.00 97.31 101 THR A O 1
ATOM 771 N N . TYR A 1 102 ? -10.068 -2.858 14.854 1.00 96.94 102 TYR A N 1
ATOM 772 C CA . TYR A 1 102 ? -8.753 -2.296 15.168 1.00 96.94 102 TYR A CA 1
ATOM 773 C C . TYR A 1 102 ? -8.248 -2.716 16.546 1.00 96.94 102 TYR A C 1
ATOM 775 O O . TYR A 1 102 ? -9.023 -2.992 17.462 1.00 96.94 102 TYR A O 1
ATOM 783 N N . VAL A 1 103 ? -6.926 -2.737 16.688 1.00 95.62 103 VAL A N 1
ATOM 784 C CA . VAL A 1 103 ? -6.205 -2.965 17.938 1.00 95.62 103 VAL A CA 1
ATOM 785 C C . VAL A 1 103 ? -4.951 -2.096 17.972 1.00 95.62 103 VAL A C 1
ATOM 787 O O . VAL A 1 103 ? -4.263 -1.938 16.967 1.00 95.62 103 VAL A O 1
ATOM 790 N N . ALA A 1 104 ? -4.621 -1.562 19.144 1.00 96.19 104 ALA A N 1
ATOM 791 C CA . ALA A 1 104 ? -3.355 -0.872 19.339 1.00 96.19 104 ALA A CA 1
ATOM 792 C C . ALA A 1 104 ? -2.218 -1.885 19.532 1.00 96.19 104 ALA A C 1
ATOM 794 O O . ALA A 1 104 ? -2.298 -2.773 20.3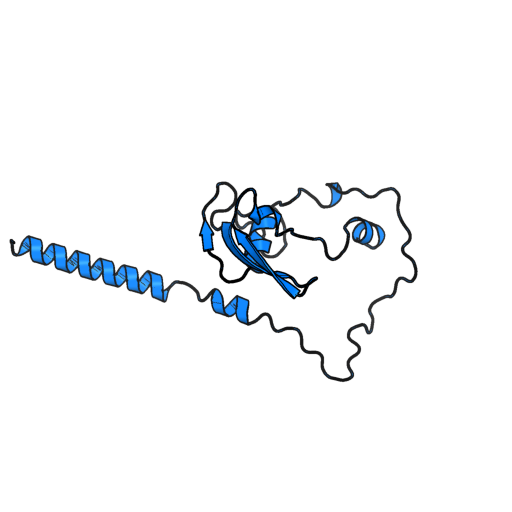85 1.00 96.19 104 ALA A O 1
ATOM 795 N N . ILE A 1 105 ? -1.138 -1.727 18.769 1.00 92.88 105 ILE A N 1
ATOM 796 C CA . ILE A 1 105 ? 0.126 -2.446 18.963 1.00 92.88 105 ILE A CA 1
ATOM 797 C C . ILE A 1 105 ? 1.278 -1.446 19.074 1.00 92.88 105 ILE A C 1
ATOM 799 O O . ILE A 1 105 ? 1.153 -0.282 18.706 1.00 92.88 105 ILE A O 1
ATOM 803 N N . SER A 1 106 ? 2.434 -1.906 19.552 1.00 89.50 106 SER A N 1
ATOM 804 C CA . SER A 1 106 ? 3.603 -1.045 19.785 1.00 89.50 106 SER A CA 1
ATOM 805 C C . SER A 1 106 ? 4.103 -0.292 18.547 1.00 89.50 106 SER A C 1
ATOM 807 O O . SER A 1 106 ? 4.698 0.768 18.697 1.00 89.50 106 SER A O 1
ATOM 809 N N . ARG A 1 107 ? 3.883 -0.838 17.345 1.00 86.06 107 ARG A N 1
ATOM 810 C CA . ARG A 1 107 ? 4.341 -0.282 16.059 1.00 86.06 107 ARG A CA 1
ATOM 811 C C . ARG A 1 107 ? 3.213 0.274 15.183 1.00 86.06 107 ARG A C 1
ATOM 813 O O . ARG A 1 107 ? 3.451 0.508 14.009 1.00 86.06 107 ARG A O 1
ATOM 820 N N . CYS A 1 108 ? 1.989 0.356 15.711 1.00 95.88 108 CYS A N 1
ATOM 821 C CA . CYS A 1 108 ? 0.830 0.913 15.013 1.00 95.88 108 CYS A CA 1
ATOM 822 C C . CYS A 1 108 ? -0.344 1.087 15.999 1.00 95.88 108 CYS A C 1
ATOM 824 O O . CYS A 1 108 ? -0.901 0.086 16.467 1.00 95.88 108 CYS A O 1
ATOM 826 N N . PRO A 1 109 ? -0.749 2.324 16.346 1.00 94.75 109 PRO A N 1
ATOM 827 C CA . PRO A 1 109 ? -1.834 2.564 17.303 1.00 94.75 109 PRO A CA 1
ATOM 828 C C . PRO A 1 109 ? -3.215 2.141 16.777 1.00 94.75 109 PRO A C 1
ATOM 830 O O . PRO A 1 109 ? -4.118 1.886 17.570 1.00 94.75 109 PRO A O 1
ATOM 833 N N . MET A 1 110 ? -3.368 2.048 15.455 1.00 94.62 110 MET A N 1
ATOM 834 C CA . MET A 1 110 ? -4.612 1.734 14.746 1.00 94.62 110 MET A CA 1
ATOM 835 C C . MET A 1 110 ? -4.430 0.498 13.852 1.00 94.62 110 MET A C 1
ATOM 837 O O . MET A 1 110 ? -4.820 0.484 12.689 1.00 94.62 110 MET A O 1
ATOM 841 N N . ALA A 1 111 ? -3.798 -0.559 14.365 1.00 95.25 111 ALA A N 1
ATOM 842 C CA . ALA A 1 111 ? -3.526 -1.744 13.560 1.00 95.25 111 ALA A CA 1
ATOM 843 C C . ALA A 1 111 ? -4.806 -2.543 13.300 1.00 95.25 111 ALA A C 1
ATOM 845 O O . ALA A 1 111 ? -5.601 -2.773 14.210 1.00 95.25 111 ALA A O 1
ATOM 846 N N . VAL A 1 112 ? -4.983 -3.053 12.080 1.00 95.38 112 VAL A N 1
ATOM 847 C CA . VAL A 1 112 ? -6.148 -3.888 11.753 1.00 95.38 112 VAL A CA 1
ATOM 848 C C . VAL A 1 112 ? -6.100 -5.195 12.550 1.00 95.38 112 VAL A C 1
ATOM 850 O O . VAL A 1 112 ? -5.136 -5.955 12.448 1.00 95.38 112 VAL A O 1
ATOM 853 N N . ALA A 1 113 ? -7.118 -5.469 13.360 1.00 94.88 113 ALA A N 1
ATOM 854 C CA . ALA A 1 113 ? -7.270 -6.701 14.133 1.00 94.88 113 ALA A CA 1
ATOM 855 C C . ALA A 1 113 ? -7.968 -7.795 13.316 1.00 94.88 113 ALA A C 1
ATOM 857 O O . ALA A 1 113 ? -7.486 -8.928 13.262 1.00 94.88 113 ALA A O 1
ATOM 858 N N . THR A 1 114 ? -9.065 -7.444 12.646 1.00 95.19 114 THR A N 1
ATOM 859 C CA . THR A 1 114 ? -9.804 -8.317 11.724 1.00 95.19 114 THR A CA 1
ATOM 860 C C . THR A 1 114 ? -10.205 -7.545 10.482 1.00 95.19 114 THR A C 1
ATOM 862 O O . THR A 1 114 ? -10.280 -6.321 10.527 1.00 95.19 114 THR A O 1
ATOM 865 N N . GLY A 1 115 ? -10.513 -8.252 9.403 1.00 95.31 115 GLY A N 1
ATOM 866 C CA . GLY A 1 115 ? -11.107 -7.673 8.204 1.00 95.31 115 GLY A CA 1
ATOM 867 C C . GLY A 1 115 ? -11.370 -8.740 7.154 1.00 95.31 115 GLY A C 1
ATOM 868 O O . GLY A 1 115 ? -11.087 -9.919 7.368 1.00 95.31 115 GLY A O 1
ATOM 869 N N . THR A 1 116 ? -11.884 -8.324 6.009 1.00 95.69 116 THR A N 1
ATOM 870 C CA . THR A 1 116 ? -12.155 -9.205 4.876 1.00 95.69 116 THR A CA 1
ATOM 871 C C . THR A 1 116 ? -11.470 -8.655 3.636 1.00 95.69 116 THR A C 1
ATOM 873 O O . THR A 1 116 ? -11.645 -7.488 3.298 1.00 95.69 116 THR A O 1
ATOM 876 N N . LEU A 1 117 ? -10.700 -9.497 2.950 1.00 94.94 117 LEU A N 1
ATOM 877 C CA . LEU A 1 117 ? -10.127 -9.196 1.644 1.00 94.94 117 LEU A CA 1
ATOM 878 C C . LEU A 1 117 ? -11.026 -9.780 0.554 1.00 94.94 117 LEU A C 1
ATOM 880 O O . LEU A 1 117 ? -11.351 -10.970 0.587 1.00 94.94 117 LEU A O 1
ATOM 884 N N . ARG A 1 118 ? -11.375 -8.959 -0.436 1.00 94.88 118 ARG A N 1
ATOM 885 C CA . ARG A 1 118 ? -11.838 -9.435 -1.744 1.00 94.88 118 ARG A CA 1
ATOM 886 C C . ARG A 1 118 ? -10.612 -9.526 -2.641 1.00 94.88 118 ARG A C 1
ATOM 888 O O . ARG A 1 118 ? -10.089 -8.500 -3.056 1.00 94.88 118 ARG A O 1
ATOM 895 N N . ASP A 1 119 ? -10.112 -10.738 -2.852 1.00 91.75 119 ASP A N 1
ATOM 896 C CA . ASP A 1 119 ? -8.845 -10.964 -3.544 1.00 91.75 119 ASP A CA 1
ATOM 897 C C . ASP A 1 119 ? -8.981 -10.617 -5.039 1.00 91.75 119 ASP A C 1
ATOM 899 O O . ASP A 1 119 ? -9.735 -11.295 -5.745 1.00 91.75 119 ASP A O 1
ATOM 903 N N . PRO A 1 120 ? -8.257 -9.600 -5.546 1.00 89.25 120 PRO A N 1
ATOM 904 C CA . PRO A 1 120 ? -8.354 -9.187 -6.943 1.00 89.25 120 PRO A CA 1
ATOM 905 C C . PRO A 1 120 ? -7.785 -10.224 -7.922 1.00 89.25 120 PRO A C 1
ATOM 907 O O . PRO A 1 120 ? -8.118 -10.179 -9.104 1.00 89.25 120 PRO A O 1
ATOM 910 N N . TYR A 1 121 ? -6.943 -11.157 -7.468 1.00 89.88 121 TYR A N 1
ATOM 911 C CA . TYR A 1 121 ? -6.322 -12.162 -8.334 1.00 89.88 121 TYR A CA 1
ATOM 912 C C . TYR A 1 121 ? -7.183 -13.413 -8.501 1.00 89.88 121 TYR A C 1
ATOM 914 O O . TYR A 1 121 ? -7.204 -14.008 -9.577 1.00 89.88 121 TYR A O 1
ATOM 922 N N . THR A 1 122 ? -7.898 -13.823 -7.452 1.00 91.44 122 THR A N 1
ATOM 923 C CA . THR A 1 122 ? -8.709 -15.055 -7.471 1.00 91.44 122 THR A CA 1
ATOM 924 C C . THR A 1 122 ? -10.213 -14.803 -7.436 1.00 91.44 122 THR A C 1
ATOM 926 O O . THR A 1 122 ? -10.990 -15.746 -7.589 1.00 91.44 122 THR A O 1
ATOM 929 N N . ASN A 1 123 ? -10.638 -13.554 -7.213 1.00 90.81 123 ASN A N 1
ATOM 930 C CA . ASN A 1 123 ? -12.013 -13.174 -6.874 1.00 90.81 123 ASN A CA 1
ATOM 931 C C . ASN A 1 123 ? -12.546 -13.873 -5.600 1.00 90.81 123 ASN A C 1
ATOM 933 O O . ASN A 1 123 ? -13.750 -13.905 -5.336 1.00 90.81 123 ASN A O 1
ATOM 937 N N . GLY A 1 124 ? -11.649 -14.470 -4.809 1.00 92.12 124 GLY A N 1
ATOM 938 C CA . GLY A 1 124 ? -11.964 -15.125 -3.549 1.00 92.12 124 GLY A CA 1
ATOM 939 C C . GLY A 1 124 ? -12.242 -14.125 -2.429 1.00 92.12 124 GLY A C 1
ATOM 940 O O . GLY A 1 124 ? -11.875 -12.954 -2.490 1.00 92.12 124 GLY A O 1
ATOM 941 N N . THR A 1 125 ? -12.891 -14.600 -1.368 1.00 94.50 125 THR A N 1
ATOM 942 C CA . THR A 1 125 ? -13.038 -13.842 -0.118 1.00 94.50 125 THR A CA 1
ATOM 943 C C . THR A 1 125 ? -12.158 -14.472 0.950 1.00 94.50 125 THR A C 1
ATOM 945 O O . THR A 1 125 ? -12.274 -15.669 1.216 1.00 94.50 125 THR A O 1
ATOM 948 N N . VAL A 1 126 ? -11.291 -13.673 1.568 1.00 93.31 126 VAL A N 1
ATOM 949 C CA . VAL A 1 126 ? -10.342 -14.135 2.585 1.00 93.31 126 VAL A CA 1
ATOM 950 C C . VAL A 1 126 ? -10.580 -13.372 3.880 1.00 93.31 126 VAL A C 1
ATOM 952 O O . VAL A 1 126 ? -10.479 -12.148 3.921 1.00 93.31 126 VAL A O 1
ATOM 955 N N . ALA A 1 127 ? -10.884 -14.096 4.956 1.00 93.81 127 ALA A N 1
ATOM 956 C CA . ALA A 1 127 ? -10.979 -13.509 6.285 1.00 93.81 127 ALA A CA 1
ATOM 957 C C . ALA A 1 127 ? -9.573 -13.269 6.850 1.00 93.81 127 ALA A C 1
ATOM 959 O O . ALA A 1 127 ? -8.772 -14.196 6.999 1.00 93.81 127 ALA A O 1
ATOM 960 N N . PHE A 1 128 ? -9.290 -12.020 7.197 1.00 94.75 128 PHE A N 1
ATOM 961 C CA . PHE A 1 128 ? -8.101 -11.626 7.927 1.00 94.75 128 PHE A CA 1
ATOM 962 C C . PHE A 1 128 ? -8.400 -11.596 9.425 1.00 94.75 128 PHE A C 1
ATOM 964 O O . PHE A 1 128 ? -9.334 -10.943 9.891 1.00 94.75 128 PHE A O 1
ATOM 971 N N . LEU A 1 129 ? -7.544 -12.260 10.192 1.00 92.88 129 LEU A N 1
ATOM 972 C CA . LEU A 1 129 ? -7.467 -12.119 11.639 1.00 92.88 129 LEU A CA 1
ATOM 973 C C . LEU A 1 129 ? -5.986 -12.054 12.006 1.00 92.88 129 LEU A C 1
ATOM 975 O O . LEU A 1 129 ? -5.212 -12.954 11.659 1.00 92.88 129 LEU A O 1
ATOM 979 N N . ARG A 1 130 ? -5.596 -10.981 12.694 1.00 89.94 130 ARG A N 1
ATOM 980 C CA . ARG A 1 130 ? -4.226 -10.753 13.147 1.00 89.94 130 ARG A CA 1
ATOM 981 C C . ARG A 1 130 ? -3.784 -11.894 14.058 1.00 89.94 130 ARG A C 1
ATOM 983 O O . ARG A 1 130 ? -4.399 -12.166 15.083 1.00 89.94 130 ARG A O 1
ATOM 990 N N . GLY A 1 131 ? -2.688 -12.546 13.687 1.00 83.88 131 GLY A N 1
ATOM 991 C CA . GLY A 1 131 ? -2.150 -13.699 14.400 1.00 83.88 131 GLY A CA 1
ATOM 992 C C . GLY A 1 131 ? -1.496 -14.692 13.447 1.00 83.88 131 GLY A C 1
ATOM 993 O O . GLY A 1 131 ? -1.554 -14.540 12.229 1.00 83.88 131 GLY A O 1
ATOM 994 N N . ASN A 1 132 ? -0.878 -15.726 14.011 1.00 68.31 132 ASN A N 1
ATOM 995 C CA . ASN A 1 132 ? 0.041 -16.616 13.294 1.00 68.31 132 ASN A CA 1
ATOM 996 C C . ASN A 1 132 ? -0.624 -17.562 12.269 1.00 68.31 132 ASN A C 1
ATOM 998 O O . ASN A 1 132 ? 0.065 -18.318 11.599 1.00 68.31 132 ASN A O 1
ATOM 1002 N N . GLN A 1 133 ? -1.955 -17.570 12.180 1.00 62.19 133 GLN A N 1
ATOM 1003 C CA . GLN A 1 133 ? -2.719 -18.481 11.320 1.00 62.19 133 GLN A CA 1
ATOM 1004 C C . GLN A 1 133 ? -3.261 -17.721 10.102 1.00 62.19 133 GLN A C 1
ATOM 1006 O O . GLN A 1 133 ? -2.747 -17.829 8.995 1.00 62.19 133 GLN A O 1
ATOM 1011 N N . THR A 1 134 ? -4.259 -16.873 10.322 1.00 61.72 134 THR A N 1
ATOM 1012 C CA . THR A 1 134 ? -4.957 -16.099 9.284 1.00 61.72 134 THR A CA 1
ATOM 1013 C C . THR A 1 134 ? -4.226 -14.825 8.875 1.00 61.72 134 THR A C 1
ATOM 1015 O O . THR A 1 134 ? -4.423 -14.338 7.767 1.00 61.72 134 THR A O 1
ATOM 1018 N N . GLY A 1 135 ? -3.332 -14.295 9.715 1.00 63.75 135 GLY A N 1
ATOM 1019 C CA . GLY A 1 135 ? -2.533 -13.117 9.371 1.00 63.75 135 GLY A CA 1
ATOM 1020 C C . GLY A 1 135 ? -1.545 -13.371 8.228 1.00 63.75 135 GLY A C 1
ATOM 1021 O O . GLY A 1 135 ? -1.161 -12.426 7.543 1.00 63.75 135 GLY A O 1
ATOM 1022 N N . ALA A 1 136 ? -1.169 -14.636 8.005 1.00 72.06 136 ALA A N 1
ATOM 1023 C CA . ALA A 1 136 ? -0.336 -15.071 6.886 1.00 72.06 136 ALA A CA 1
ATOM 1024 C C . ALA A 1 136 ? -1.139 -15.366 5.605 1.00 72.06 136 ALA A C 1
ATOM 1026 O O . ALA A 1 136 ? -0.541 -15.480 4.538 1.00 72.06 136 ALA A O 1
ATOM 1027 N N . ALA A 1 137 ? -2.471 -15.470 5.686 1.00 79.38 137 ALA A N 1
ATOM 1028 C CA . ALA A 1 137 ? -3.313 -15.700 4.511 1.00 79.38 137 ALA A CA 1
ATOM 1029 C C . ALA A 1 137 ? -3.413 -14.457 3.611 1.00 79.38 137 ALA A C 1
ATOM 1031 O O . ALA A 1 137 ? -3.640 -14.589 2.415 1.00 79.38 137 ALA A O 1
ATOM 1032 N N . VAL A 1 138 ? -3.202 -13.260 4.173 1.00 90.94 138 VAL A N 1
ATOM 1033 C CA . VAL A 1 138 ? -3.128 -12.003 3.419 1.00 90.94 138 VAL A CA 1
ATOM 1034 C C . VAL A 1 138 ? -1.673 -11.556 3.325 1.00 90.94 138 VAL A C 1
ATOM 1036 O O . VAL A 1 138 ? -1.035 -11.208 4.327 1.00 90.94 138 VAL A O 1
ATOM 1039 N N . GLN A 1 139 ? -1.140 -11.576 2.108 1.00 90.94 139 GLN A N 1
ATOM 1040 C CA . GLN A 1 139 ? 0.184 -11.059 1.779 1.00 90.94 139 GLN A CA 1
ATOM 1041 C C . GLN A 1 139 ? 0.048 -9.725 1.053 1.00 90.94 139 GLN A C 1
ATOM 1043 O O . GLN A 1 139 ? -0.918 -9.512 0.328 1.00 90.94 139 GLN A O 1
ATOM 1048 N N . ILE A 1 140 ? 1.016 -8.834 1.266 1.00 91.81 140 ILE A N 1
ATOM 1049 C CA . ILE A 1 140 ? 1.102 -7.582 0.518 1.00 91.81 140 ILE A CA 1
ATOM 1050 C C . ILE A 1 140 ? 2.102 -7.821 -0.607 1.00 91.81 140 ILE A C 1
ATOM 1052 O O . ILE A 1 140 ? 3.295 -8.019 -0.358 1.00 91.81 140 ILE A O 1
ATOM 1056 N N . ASP A 1 141 ? 1.574 -7.900 -1.821 1.00 92.38 141 ASP A N 1
ATOM 1057 C CA . ASP A 1 141 ? 2.309 -8.276 -3.021 1.00 92.38 141 ASP A CA 1
ATOM 1058 C C . ASP A 1 141 ? 2.829 -7.053 -3.789 1.00 92.38 141 ASP A C 1
ATOM 1060 O O . ASP A 1 141 ? 2.317 -5.940 -3.659 1.00 92.38 141 ASP A O 1
ATOM 1064 N N . HIS A 1 142 ? 3.848 -7.276 -4.615 1.00 92.06 142 HIS A N 1
ATOM 1065 C CA . HIS A 1 142 ? 4.332 -6.288 -5.568 1.00 92.06 142 HIS A CA 1
ATOM 1066 C C . HIS A 1 142 ? 3.708 -6.571 -6.938 1.00 92.06 142 HIS A C 1
ATOM 1068 O O . HIS A 1 142 ? 4.175 -7.465 -7.642 1.00 92.06 142 HIS A O 1
ATOM 1074 N N . LEU A 1 143 ? 2.717 -5.768 -7.350 1.00 92.12 143 LEU A N 1
ATOM 1075 C CA . LEU A 1 143 ? 2.118 -5.878 -8.692 1.00 92.12 143 LEU A CA 1
ATOM 1076 C C . LEU A 1 143 ? 3.185 -5.782 -9.794 1.00 92.12 143 LEU A C 1
ATOM 1078 O O . LEU A 1 143 ? 3.167 -6.537 -10.764 1.00 92.12 143 LEU A O 1
ATOM 1082 N N . VAL A 1 144 ? 4.135 -4.859 -9.623 1.00 92.50 144 VAL A N 1
ATOM 1083 C CA . VAL A 1 144 ? 5.337 -4.760 -10.452 1.00 92.50 144 VAL A CA 1
ATOM 1084 C C . VAL A 1 144 ? 6.497 -5.384 -9.675 1.00 92.50 144 VAL A C 1
ATOM 1086 O O . VAL A 1 144 ? 6.886 -4.844 -8.637 1.00 92.50 144 VAL A O 1
ATOM 1089 N N . PRO A 1 145 ? 7.092 -6.497 -10.144 1.00 92.94 145 PRO A N 1
ATOM 1090 C CA . PRO A 1 145 ? 8.221 -7.111 -9.455 1.00 92.94 145 PRO A CA 1
ATOM 1091 C C . PRO A 1 145 ? 9.388 -6.129 -9.294 1.00 92.94 145 PRO A C 1
ATOM 1093 O O . PRO A 1 145 ? 9.800 -5.498 -10.264 1.00 92.94 145 PRO A O 1
ATOM 1096 N N . LEU A 1 146 ? 9.999 -6.058 -8.106 1.00 93.81 146 LEU A N 1
ATOM 1097 C CA . LEU A 1 146 ? 11.086 -5.099 -7.830 1.00 93.81 146 LEU A CA 1
ATOM 1098 C C . LEU A 1 146 ? 12.271 -5.199 -8.802 1.00 93.81 146 LEU A C 1
ATOM 1100 O O . LEU A 1 146 ? 12.866 -4.191 -9.157 1.00 93.81 146 LEU A O 1
ATOM 1104 N N . ALA A 1 147 ? 12.614 -6.407 -9.256 1.00 94.19 147 ALA A N 1
ATOM 1105 C CA . ALA A 1 147 ? 13.680 -6.589 -10.242 1.00 94.19 147 ALA A CA 1
ATOM 1106 C C . ALA A 1 147 ? 13.289 -6.083 -11.642 1.00 94.19 147 ALA A C 1
ATOM 1108 O O . ALA A 1 147 ? 14.164 -5.753 -12.430 1.00 94.19 147 ALA A O 1
ATOM 1109 N N . LEU A 1 148 ? 11.992 -6.062 -11.972 1.00 93.44 148 LEU A N 1
ATOM 1110 C CA . LEU A 1 148 ? 11.505 -5.453 -13.209 1.00 93.44 148 LEU A CA 1
ATOM 1111 C C . LEU A 1 148 ? 11.568 -3.928 -13.106 1.00 93.44 148 LEU A C 1
ATOM 1113 O O . LEU A 1 148 ? 12.087 -3.304 -14.019 1.00 93.44 148 LEU A O 1
ATOM 1117 N N . ALA A 1 149 ? 11.101 -3.358 -11.990 1.00 93.19 149 ALA A N 1
ATOM 1118 C CA . ALA A 1 149 ? 11.224 -1.924 -11.727 1.00 93.19 149 ALA A CA 1
ATOM 1119 C C . ALA A 1 149 ? 12.694 -1.470 -11.789 1.00 93.19 149 ALA A C 1
ATOM 1121 O O . ALA A 1 149 ? 13.009 -0.499 -12.455 1.00 93.19 149 ALA A O 1
ATOM 1122 N N . TRP A 1 150 ? 13.616 -2.243 -11.205 1.00 94.94 150 TRP A N 1
ATOM 1123 C CA . TRP A 1 150 ? 15.054 -1.963 -11.280 1.00 94.94 150 TRP A CA 1
ATOM 1124 C C . TRP A 1 150 ? 15.594 -1.869 -12.714 1.00 94.94 150 TRP A C 1
ATOM 1126 O O . TRP A 1 150 ? 16.329 -0.941 -13.030 1.00 94.94 150 TRP A O 1
ATOM 1136 N N . ASP A 1 151 ? 15.239 -2.825 -13.578 1.00 93.62 151 ASP A N 1
ATOM 1137 C CA . ASP A 1 151 ? 15.734 -2.853 -14.960 1.00 93.62 151 ASP A CA 1
ATOM 1138 C C . ASP A 1 151 ? 15.116 -1.749 -15.836 1.00 93.62 151 ASP A C 1
ATOM 1140 O O . ASP A 1 151 ? 15.705 -1.379 -16.852 1.00 93.62 151 ASP A O 1
ATOM 1144 N N . LEU A 1 152 ? 13.914 -1.270 -15.494 1.00 89.88 152 LEU A N 1
ATOM 1145 C CA . LEU A 1 152 ? 13.139 -0.348 -16.330 1.00 89.88 152 LEU A CA 1
ATOM 1146 C C . LEU A 1 152 ? 13.164 1.114 -15.859 1.00 89.88 152 LEU A C 1
ATOM 1148 O O . LEU A 1 152 ? 12.852 1.982 -16.673 1.00 89.88 152 LEU A O 1
ATOM 1152 N N . GLY A 1 153 ? 13.575 1.381 -14.615 1.00 79.25 153 GLY A N 1
ATOM 1153 C CA . GLY A 1 153 ? 13.595 2.720 -14.014 1.00 79.25 153 GLY A CA 1
ATOM 1154 C C . GLY A 1 153 ? 12.223 3.155 -13.529 1.00 79.25 153 GLY A C 1
ATOM 1155 O O . GLY A 1 153 ? 11.729 4.176 -14.054 1.00 79.25 153 GLY A O 1
#

Secondary structure (DSSP, 8-state):
--HHHHHHHHHHHHHHHHHHHHHHHHS--HHHHHHT----PPPTT--TTTTPPP-SSPPPPS---GGGG-STT-S-SSSTTTTSSS-HHHHHHHHH-EEEEEEEETTEEEEEEEEEEE-TTT--EEEEESSTTGGGTS----SS-HHHHHHH-

Foldseek 3Di:
DDPVVVVVVVVVVVVVVVVVCCVVVVPPCPVVVLVPPPPDDDDPPDDPCVPPDDDPDQDADPPDDPCVVDDAQALCDPDPNRPQQAGPVQVVCVNAWAPWDAPQDPRHGGGTQWGWHCDPVPSDIAIAGPDDPRVVVDDDDDPQDSSSVVRPD

Sequence (153 aa):
MSRKQTLWLAIAAMLAVVVAYQVTATSPRQSEFVADADIPTIVPGVDVLAGIAEIPVRVRGNDYRRDAFGESWTDDTTAPGGHNGCDTRNDILDRDLIDKTYVAISRCPMAVATGTLRDPYTNGTVAFLRGNQTGAAVQIDHLVPLALAWDLG

Radius of gyration: 23.83 Å; chains: 1; bounding box: 55×34×78 Å